Protein AF-A0A9X3N4I3-F1 (afdb_monomer)

Foldseek 3Di:
DDDDDDDDPPPPPPPPPDPVVLVVLLVVQLVLQVLLQVLLVPDPQKHKDHWDDDPPDQKTKIKIFNPRLQFQFVQLVVQLVVVVFDWPDTDRTITMGITHSVCVVVVVSVCNNVSSVVSSVVTDGD

Solvent-accessible surface area (backbone atoms only — not comparable to full-atom values): 7131 Å² total; per-residue (Å²): 138,81,82,85,80,84,81,72,77,82,74,80,74,78,70,78,77,76,56,64,65,61,51,52,51,37,51,51,35,47,52,44,44,50,55,26,44,55,53,36,52,72,39,84,52,38,45,60,52,74,74,42,67,56,89,97,53,75,41,31,34,37,43,36,37,30,69,70,57,43,40,49,19,45,55,28,47,53,46,33,42,78,71,74,45,63,66,76,48,65,38,72,36,35,32,26,39,56,42,36,65,64,37,58,76,70,48,42,45,78,45,46,36,61,46,49,54,53,14,60,69,71,35,64,79,107

Radius of gyration: 22.06 Å; Cα contacts (8 Å, |Δi|>4): 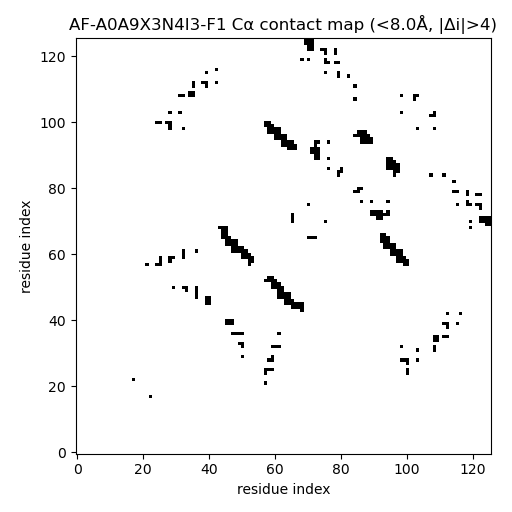193; chains: 1; bounding box: 28×27×92 Å

pLDDT: mean 86.69, std 13.51, range [41.31, 96.44]

Nearest PDB structures (foldseek):
  5eqc-assembly1_A  TM=7.062E-01  e=1.322E-01  Toxoplasma gondii
  4zwm-assembly1_A  TM=6.328E-01  e=1.806E-01  Toxoplasma gondii ME49
  5eqc-assembly1_B  TM=6.588E-01  e=2.626E-01  Toxoplasma gondii
  8a9w-assembly1_A-2  TM=4.988E-01  e=1.104E+00  Klebsiella oxytoca
  8t7j-assembly1_B-2  TM=4.053E-01  e=7.589E-01  Streptomyces sp. SANK 62799

Secondary structure (DSSP, 8-state):
-PPP---------------HHHHHHHHHHHHHHHHHHHHHHTSTT-EEPPPEE-TT-S-EEEEEE-GGGTB-HHHHHHHHHTTT--EEEE-SSEEEEEE-HHHHHTTHHHHHHHHHHHHHHHSPB-

Organism: NCBI:txid490573

Sequence (126 aa):
MAAPSLLFPASDVTTIQRDFAAEATLERVRSAAMIARDRIAELDNVRVLGPEVKSGSDSVRLAIDLRDTGRDAWQVACAMAGRGFTLDAASHRVIVVRLTEDDIRDATHHRLASALQLALWASPAN

Mean predicted aligned error: 8.49 Å

Structure (mmCIF, N/CA/C/O backbone):
data_AF-A0A9X3N4I3-F1
#
_entry.id   AF-A0A9X3N4I3-F1
#
loop_
_atom_site.group_PDB
_atom_site.id
_atom_site.type_symbol
_atom_site.label_atom_id
_atom_site.label_alt_id
_atom_site.label_comp_id
_atom_site.label_asym_id
_atom_site.label_entity_id
_atom_site.label_seq_id
_atom_site.pdbx_PDB_ins_code
_atom_site.Cartn_x
_atom_site.Cartn_y
_atom_site.Cartn_z
_atom_site.occupancy
_atom_site.B_iso_or_equiv
_atom_site.auth_seq_id
_atom_site.auth_comp_id
_atom_site.auth_asym_id
_atom_site.auth_atom_id
_atom_site.pdbx_PDB_model_num
ATOM 1 N N . MET A 1 1 ? 3.273 12.822 -74.566 1.00 41.31 1 MET A N 1
ATOM 2 C CA . MET A 1 1 ? 2.263 12.673 -73.495 1.00 41.31 1 MET A CA 1
ATOM 3 C C . MET A 1 1 ? 3.017 12.486 -72.189 1.00 41.31 1 MET A C 1
ATOM 5 O O . MET A 1 1 ? 3.802 11.552 -72.112 1.00 41.31 1 MET A O 1
ATOM 9 N N . ALA A 1 2 ? 2.873 13.406 -71.234 1.00 51.22 2 ALA A N 1
ATOM 10 C CA . ALA A 1 2 ? 3.512 13.328 -69.918 1.00 51.22 2 ALA A CA 1
ATOM 11 C C . ALA A 1 2 ? 2.475 12.864 -68.883 1.00 51.22 2 ALA A C 1
ATOM 13 O O . ALA A 1 2 ? 1.338 13.333 -68.914 1.00 51.22 2 ALA A O 1
ATOM 14 N N . ALA A 1 3 ? 2.847 11.920 -68.018 1.00 56.06 3 ALA A N 1
ATOM 15 C CA . ALA A 1 3 ? 1.983 11.42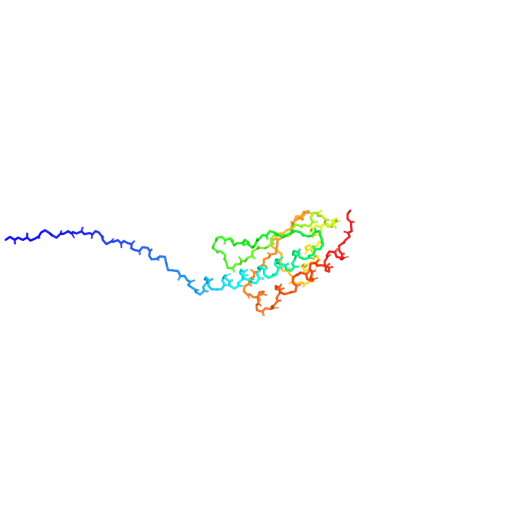7 -66.948 1.00 56.06 3 ALA A CA 1
ATOM 16 C C . ALA A 1 3 ? 1.858 12.478 -65.825 1.00 56.06 3 ALA A C 1
ATOM 18 O O . ALA A 1 3 ? 2.849 13.145 -65.519 1.00 56.06 3 ALA A O 1
ATOM 19 N N . PRO A 1 4 ? 0.677 12.641 -65.203 1.00 51.16 4 PRO A N 1
ATOM 20 C CA . PRO A 1 4 ? 0.505 13.582 -64.107 1.00 51.16 4 PRO A CA 1
ATOM 21 C C . PRO A 1 4 ? 1.105 12.998 -62.822 1.00 51.16 4 PRO A C 1
ATOM 23 O O . PRO A 1 4 ? 0.695 11.938 -62.351 1.00 51.16 4 PRO A O 1
ATOM 26 N N . SER A 1 5 ? 2.080 13.700 -62.249 1.00 60.94 5 SER A N 1
ATOM 27 C CA . SER A 1 5 ? 2.650 13.377 -60.941 1.00 60.94 5 SER A CA 1
ATOM 28 C C . SER A 1 5 ? 1.668 13.778 -59.840 1.00 60.94 5 SER A C 1
ATOM 30 O O . SER A 1 5 ? 1.443 14.966 -59.607 1.00 60.94 5 SER A O 1
ATOM 32 N N . LEU A 1 6 ? 1.086 12.797 -59.149 1.00 61.03 6 LEU A N 1
ATOM 33 C CA . LEU A 1 6 ? 0.357 13.027 -57.902 1.00 61.03 6 LEU A CA 1
ATOM 34 C C . LEU A 1 6 ? 1.373 13.352 -56.797 1.00 61.03 6 LEU A C 1
ATOM 36 O O . LEU A 1 6 ? 2.027 12.464 -56.254 1.00 61.03 6 LEU A O 1
ATOM 40 N N . LEU A 1 7 ? 1.532 14.642 -56.498 1.00 57.84 7 LEU A N 1
ATOM 41 C CA . LEU A 1 7 ? 2.267 15.133 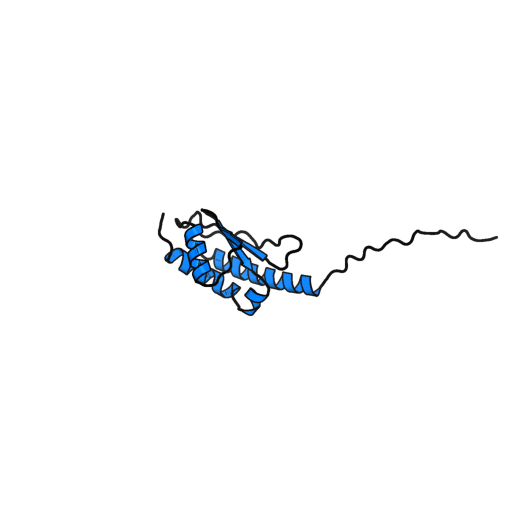-55.333 1.00 57.84 7 LEU A CA 1
ATOM 42 C C . LEU A 1 7 ? 1.412 14.894 -54.085 1.00 57.84 7 LEU A C 1
ATOM 44 O O . LEU A 1 7 ? 0.548 15.699 -53.745 1.00 57.84 7 LEU A O 1
ATOM 48 N N . PHE A 1 8 ? 1.642 13.771 -53.412 1.00 59.97 8 PHE A N 1
ATOM 49 C CA . PHE A 1 8 ? 1.159 13.592 -52.048 1.00 59.97 8 PHE A CA 1
ATOM 50 C C . PHE A 1 8 ? 2.037 14.437 -51.115 1.00 59.97 8 PHE A C 1
ATOM 52 O O . PHE A 1 8 ? 3.265 14.351 -51.221 1.00 59.97 8 PHE A O 1
ATOM 59 N N . PRO A 1 9 ? 1.464 15.259 -50.215 1.00 58.78 9 PRO A N 1
ATOM 60 C CA . PRO A 1 9 ? 2.258 15.873 -49.161 1.00 58.78 9 PRO A CA 1
ATOM 61 C C . PRO A 1 9 ? 2.905 14.754 -48.343 1.00 58.78 9 PRO A C 1
ATOM 63 O O . PRO A 1 9 ? 2.260 13.739 -48.062 1.00 58.78 9 PRO A O 1
ATOM 66 N N . ALA A 1 10 ? 4.182 14.924 -47.991 1.00 60.50 10 ALA A N 1
ATOM 67 C CA . ALA A 1 10 ? 4.836 14.035 -47.044 1.00 60.50 10 ALA A CA 1
ATOM 68 C C . ALA A 1 10 ? 3.947 13.990 -45.801 1.00 60.50 10 ALA A C 1
ATOM 70 O O . ALA A 1 10 ? 3.692 15.015 -45.172 1.00 60.50 10 ALA A O 1
ATOM 71 N N . SER A 1 11 ? 3.379 12.820 -45.517 1.00 56.78 11 SER A N 1
ATOM 72 C CA . SER A 1 11 ? 2.689 12.626 -44.256 1.00 56.78 11 SER A CA 1
ATOM 73 C C . SER A 1 11 ? 3.759 12.811 -43.195 1.00 56.78 11 SER A C 1
ATOM 75 O O . SER A 1 11 ? 4.705 12.024 -43.160 1.00 56.78 11 SER A O 1
ATOM 77 N N . ASP A 1 12 ? 3.650 13.865 -42.388 1.00 49.06 12 ASP A N 1
ATOM 78 C CA . ASP A 1 12 ? 4.401 13.969 -41.145 1.00 49.06 12 ASP A CA 1
ATOM 79 C C . ASP A 1 12 ? 3.958 12.784 -40.294 1.00 49.06 12 ASP A C 1
ATOM 81 O O . ASP A 1 12 ? 2.964 12.831 -39.565 1.00 49.06 12 ASP A O 1
ATOM 85 N N . VAL A 1 13 ? 4.657 11.662 -40.464 1.00 53.88 13 VAL A N 1
ATOM 86 C CA . VAL A 1 13 ? 4.553 10.519 -39.578 1.00 53.88 13 VAL A CA 1
ATOM 87 C C . VAL A 1 13 ? 5.083 11.039 -38.256 1.00 53.88 13 VAL A C 1
ATOM 89 O O . VAL A 1 13 ? 6.283 11.060 -37.998 1.00 53.88 13 VAL A O 1
ATOM 92 N N . THR A 1 14 ? 4.171 11.517 -37.418 1.00 51.84 14 THR A N 1
ATOM 93 C CA . THR A 1 14 ? 4.400 11.668 -35.990 1.00 51.84 14 THR A CA 1
ATOM 94 C C . THR A 1 14 ? 4.572 10.249 -35.474 1.00 51.84 14 THR A C 1
ATOM 96 O O . THR A 1 14 ? 3.629 9.589 -35.044 1.00 51.84 14 THR A O 1
ATOM 99 N N . THR A 1 15 ? 5.779 9.714 -35.637 1.00 54.88 15 THR A N 1
ATOM 100 C CA . THR A 1 15 ? 6.156 8.421 -35.092 1.00 54.88 15 THR A CA 1
ATOM 101 C C . THR A 1 15 ? 6.023 8.566 -33.588 1.00 54.88 15 THR A C 1
ATOM 103 O O . THR A 1 15 ? 6.853 9.199 -32.941 1.00 54.88 15 THR A O 1
ATOM 106 N N . ILE A 1 16 ? 4.941 8.028 -33.028 1.00 58.50 16 ILE A N 1
ATOM 107 C CA . ILE A 1 16 ? 4.853 7.763 -31.599 1.00 58.50 16 ILE A CA 1
ATOM 108 C C . ILE A 1 16 ? 5.966 6.750 -31.342 1.00 58.50 16 ILE A C 1
ATOM 110 O O . ILE A 1 16 ? 5.800 5.557 -31.597 1.00 58.50 16 ILE A O 1
ATOM 114 N N . GLN A 1 17 ? 7.141 7.236 -30.953 1.00 62.62 17 GLN A N 1
ATOM 115 C CA . GLN A 1 17 ? 8.278 6.398 -30.620 1.00 62.62 17 GLN A CA 1
ATOM 116 C C . GLN A 1 17 ? 7.928 5.703 -29.304 1.00 62.62 17 GLN A C 1
ATOM 118 O O . GLN A 1 17 ? 8.141 6.249 -28.225 1.00 62.62 17 GLN A O 1
ATOM 123 N N . ARG A 1 18 ? 7.276 4.538 -29.404 1.00 66.19 18 ARG A N 1
ATOM 124 C CA . ARG A 1 18 ? 6.962 3.694 -28.251 1.00 66.19 18 ARG A CA 1
ATOM 125 C C . ARG A 1 18 ? 8.270 3.284 -27.601 1.00 66.19 18 ARG A C 1
ATOM 127 O O . ARG A 1 18 ? 9.100 2.621 -28.225 1.00 66.19 18 ARG A O 1
ATOM 134 N N . ASP A 1 19 ? 8.448 3.699 -26.357 1.00 81.50 19 ASP A N 1
ATOM 135 C CA . ASP A 1 19 ? 9.557 3.246 -25.540 1.00 81.50 19 ASP A CA 1
ATOM 136 C C . ASP A 1 19 ? 9.185 1.896 -24.920 1.00 81.50 19 ASP A C 1
ATOM 138 O O . ASP A 1 19 ? 8.609 1.811 -23.836 1.00 81.50 19 ASP A O 1
ATOM 142 N N . PHE A 1 20 ? 9.503 0.824 -25.645 1.00 84.69 20 PHE A N 1
ATOM 143 C CA . PHE A 1 20 ? 9.246 -0.544 -25.200 1.00 84.69 20 PHE A CA 1
ATOM 144 C C . PHE A 1 20 ? 9.952 -0.888 -23.883 1.00 84.69 20 PHE A C 1
ATOM 146 O O . PHE A 1 20 ? 9.470 -1.750 -23.149 1.00 84.69 20 PHE A O 1
ATOM 153 N N . ALA A 1 21 ? 11.080 -0.240 -23.569 1.00 85.00 21 ALA A N 1
ATOM 154 C CA . ALA A 1 21 ? 11.771 -0.466 -22.305 1.00 85.00 21 ALA A CA 1
ATOM 155 C C . ALA A 1 21 ? 10.972 0.143 -21.146 1.00 85.00 21 ALA A C 1
ATOM 157 O O . ALA A 1 21 ? 10.728 -0.540 -20.150 1.00 85.00 21 ALA A O 1
ATOM 158 N N . ALA A 1 22 ? 10.493 1.380 -21.305 1.00 85.56 22 ALA A N 1
ATOM 159 C CA . ALA A 1 22 ? 9.614 2.018 -20.328 1.00 85.56 22 ALA A CA 1
ATOM 160 C C . ALA A 1 22 ? 8.288 1.255 -20.157 1.00 85.56 22 ALA A C 1
ATOM 162 O O . ALA A 1 22 ? 7.848 1.028 -19.028 1.00 85.56 22 ALA A O 1
ATOM 163 N N . GLU A 1 23 ? 7.681 0.792 -21.255 1.00 86.50 23 GLU A N 1
ATOM 164 C CA . GLU A 1 23 ? 6.466 -0.033 -21.217 1.00 86.50 23 GLU A CA 1
ATOM 165 C C . GLU A 1 23 ? 6.699 -1.357 -20.469 1.00 86.50 23 GLU A C 1
ATOM 167 O O . GLU A 1 23 ? 5.900 -1.729 -19.608 1.00 86.50 23 GLU A O 1
ATOM 172 N N . ALA A 1 24 ? 7.815 -2.046 -20.733 1.00 89.06 24 ALA A N 1
ATOM 173 C CA . ALA A 1 24 ? 8.162 -3.290 -20.049 1.00 89.06 24 ALA A CA 1
ATOM 174 C C . ALA A 1 24 ? 8.439 -3.080 -18.552 1.00 89.06 24 ALA A C 1
ATOM 176 O O . ALA A 1 24 ? 8.059 -3.913 -17.726 1.00 89.06 24 ALA A O 1
ATOM 177 N N . THR A 1 25 ? 9.089 -1.977 -18.175 1.00 91.06 25 THR A N 1
ATOM 178 C CA . THR A 1 25 ? 9.274 -1.614 -16.765 1.00 91.06 25 THR A CA 1
ATOM 179 C C . THR A 1 25 ? 7.938 -1.370 -16.083 1.00 91.06 25 THR A C 1
ATOM 181 O O . THR A 1 25 ? 7.671 -1.972 -15.043 1.00 91.06 25 THR A O 1
ATOM 184 N N . LEU A 1 26 ? 7.065 -0.564 -16.684 1.00 92.12 26 LEU A N 1
ATOM 185 C CA . LEU A 1 26 ? 5.749 -0.282 -16.126 1.00 92.12 26 LEU A CA 1
ATOM 186 C C . LEU A 1 26 ? 4.905 -1.555 -15.971 1.00 92.12 26 LEU A C 1
ATOM 188 O O . LEU A 1 26 ? 4.221 -1.716 -14.961 1.00 92.12 26 LEU A O 1
ATOM 192 N N . GLU A 1 27 ? 4.978 -2.486 -16.924 1.00 92.38 27 GLU A N 1
ATOM 193 C CA . GLU A 1 27 ? 4.268 -3.764 -16.832 1.00 92.38 27 GLU A CA 1
ATOM 194 C C . GLU A 1 27 ? 4.788 -4.642 -15.682 1.00 92.38 27 GLU A C 1
ATOM 196 O O . GLU A 1 27 ? 3.998 -5.271 -14.972 1.00 92.38 27 GLU A O 1
ATOM 201 N N . ARG A 1 28 ? 6.103 -4.628 -15.413 1.00 93.81 28 ARG A N 1
ATOM 202 C CA . ARG A 1 28 ? 6.675 -5.280 -14.222 1.00 93.81 28 ARG A CA 1
ATOM 203 C C . ARG A 1 28 ? 6.143 -4.654 -12.932 1.00 93.81 28 ARG A C 1
ATOM 205 O O . ARG A 1 28 ? 5.732 -5.388 -12.033 1.00 93.81 28 ARG A O 1
ATOM 212 N N . VAL A 1 29 ? 6.095 -3.320 -12.849 1.00 95.06 29 VAL A N 1
ATOM 213 C CA . VAL A 1 29 ? 5.528 -2.605 -11.686 1.00 95.06 29 VAL A CA 1
ATOM 214 C C . VAL A 1 29 ? 4.049 -2.936 -11.516 1.00 95.06 29 VAL A C 1
ATOM 216 O O . VAL A 1 29 ? 3.610 -3.219 -10.402 1.00 95.06 29 VAL A O 1
ATOM 219 N N . ARG A 1 30 ? 3.281 -2.981 -12.607 1.00 94.12 30 ARG A N 1
ATOM 220 C CA . ARG A 1 30 ? 1.861 -3.352 -12.589 1.00 94.12 30 ARG A CA 1
ATOM 221 C C . ARG A 1 30 ? 1.658 -4.773 -12.075 1.00 94.12 30 ARG A C 1
ATOM 223 O O . ARG A 1 30 ? 0.830 -4.980 -11.191 1.00 94.12 30 ARG A O 1
ATOM 230 N N . SER A 1 31 ? 2.445 -5.723 -12.569 1.00 94.62 31 SER A N 1
ATOM 231 C CA . SER A 1 31 ? 2.408 -7.117 -12.119 1.00 94.62 31 SER A CA 1
ATOM 232 C C . SER A 1 31 ? 2.727 -7.237 -10.624 1.00 94.62 31 SER A C 1
ATOM 234 O O . SER A 1 31 ? 1.987 -7.876 -9.878 1.00 94.62 31 SER A O 1
ATOM 236 N N . ALA A 1 32 ? 3.776 -6.557 -10.151 1.00 95.06 32 ALA A N 1
ATOM 237 C CA . ALA A 1 32 ? 4.126 -6.515 -8.731 1.00 95.06 32 ALA A CA 1
ATOM 238 C C . ALA A 1 32 ? 3.015 -5.878 -7.874 1.00 95.06 32 ALA A C 1
ATOM 240 O O . ALA A 1 32 ? 2.697 -6.375 -6.791 1.00 95.06 32 ALA A O 1
ATOM 241 N N . ALA A 1 33 ? 2.382 -4.814 -8.374 1.00 95.25 33 ALA A N 1
ATOM 242 C CA . ALA A 1 33 ? 1.259 -4.163 -7.713 1.00 95.25 33 ALA A CA 1
ATOM 243 C C . ALA A 1 33 ? 0.024 -5.068 -7.631 1.00 95.25 33 ALA A C 1
ATOM 245 O O . ALA A 1 33 ? -0.656 -5.051 -6.608 1.00 95.25 33 ALA A O 1
ATOM 246 N N . MET A 1 34 ? -0.248 -5.893 -8.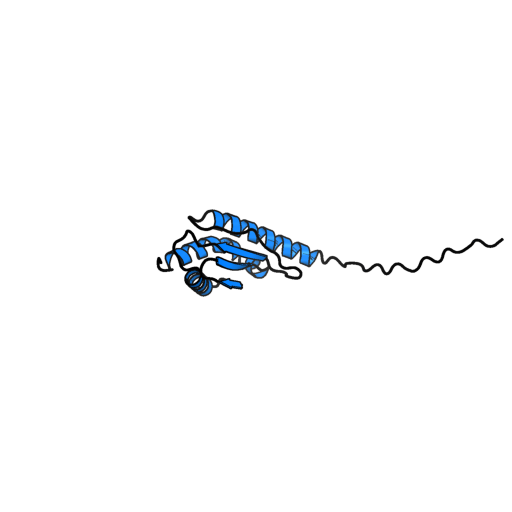649 1.00 95.56 34 MET A N 1
ATOM 247 C CA . MET A 1 34 ? -1.315 -6.899 -8.594 1.00 95.56 34 MET A CA 1
ATOM 248 C C . MET A 1 34 ? -1.054 -7.942 -7.505 1.00 95.56 34 MET A C 1
ATOM 250 O O . MET A 1 34 ? -1.946 -8.215 -6.709 1.00 95.56 34 MET A O 1
ATOM 254 N N . ILE A 1 35 ? 0.179 -8.448 -7.399 1.00 95.19 35 ILE A N 1
ATOM 255 C CA . ILE A 1 35 ? 0.552 -9.392 -6.333 1.00 95.19 35 ILE A CA 1
ATOM 256 C C . ILE A 1 35 ? 0.333 -8.753 -4.956 1.00 95.19 35 ILE A C 1
ATOM 258 O O . ILE A 1 35 ? -0.286 -9.356 -4.079 1.00 95.19 35 ILE A O 1
ATOM 262 N N . ALA A 1 36 ? 0.817 -7.524 -4.760 1.00 95.38 36 ALA A N 1
ATOM 263 C CA . ALA A 1 36 ? 0.647 -6.812 -3.498 1.00 95.38 36 ALA A CA 1
ATOM 264 C C . ALA A 1 36 ? -0.837 -6.561 -3.181 1.00 95.38 36 ALA A C 1
ATOM 266 O O . ALA A 1 36 ? -1.269 -6.754 -2.046 1.00 95.38 36 ALA A O 1
ATOM 267 N N . ARG A 1 37 ? -1.625 -6.184 -4.194 1.00 95.56 37 ARG A N 1
ATOM 268 C CA . ARG A 1 37 ? -3.075 -5.990 -4.109 1.00 95.56 37 ARG A CA 1
ATOM 269 C C . ARG A 1 37 ? -3.780 -7.266 -3.667 1.00 95.56 37 ARG A C 1
ATOM 271 O O . ARG A 1 37 ? -4.600 -7.204 -2.758 1.00 95.56 37 ARG A O 1
ATOM 278 N N . ASP A 1 38 ? -3.463 -8.405 -4.269 1.00 95.69 38 ASP A N 1
ATOM 279 C CA . ASP A 1 38 ? -4.115 -9.673 -3.934 1.00 95.69 38 ASP A CA 1
ATOM 280 C C . ASP A 1 38 ? -3.800 -10.091 -2.496 1.00 95.69 38 ASP A C 1
ATOM 282 O O . ASP A 1 38 ? -4.703 -10.469 -1.758 1.00 95.69 38 ASP A O 1
ATOM 286 N N . ARG A 1 39 ? -2.557 -9.888 -2.042 1.00 96.25 39 ARG A N 1
ATOM 287 C CA . ARG A 1 39 ? -2.175 -10.115 -0.639 1.00 96.25 39 ARG A CA 1
ATOM 288 C C . ARG A 1 39 ? -2.840 -9.154 0.341 1.00 96.25 39 ARG A C 1
ATOM 290 O O . ARG A 1 39 ? -3.179 -9.555 1.447 1.00 96.25 39 ARG A O 1
ATOM 297 N N . ILE A 1 40 ? -3.040 -7.893 -0.035 1.00 96.44 40 ILE A N 1
ATOM 298 C CA . ILE A 1 40 ? -3.780 -6.931 0.795 1.00 96.44 40 ILE A CA 1
ATOM 299 C C . ILE A 1 40 ? -5.263 -7.311 0.871 1.00 96.44 40 ILE A C 1
ATOM 301 O O . ILE A 1 40 ? -5.870 -7.161 1.926 1.00 96.44 40 ILE A O 1
ATOM 305 N N . ALA A 1 41 ? -5.842 -7.812 -0.221 1.00 94.56 41 ALA A N 1
ATOM 306 C CA . ALA A 1 41 ? -7.238 -8.240 -0.265 1.00 94.56 41 ALA A CA 1
ATOM 307 C C . ALA A 1 41 ? -7.528 -9.477 0.609 1.00 94.56 41 ALA A C 1
ATOM 309 O O . ALA A 1 41 ? -8.689 -9.732 0.914 1.00 94.56 41 ALA A O 1
ATOM 310 N N . GLU A 1 42 ? -6.496 -10.224 1.017 1.00 96.19 42 GLU A N 1
ATOM 311 C CA . GLU A 1 42 ? -6.596 -11.322 1.990 1.00 96.19 42 GLU A CA 1
ATOM 312 C C . GLU A 1 42 ? -6.716 -10.821 3.447 1.00 96.19 42 GLU A C 1
ATOM 314 O O . GLU A 1 42 ? -6.985 -11.621 4.340 1.00 96.19 42 GLU A O 1
ATOM 319 N N . LEU A 1 43 ? -6.514 -9.523 3.717 1.00 96.38 43 LEU A N 1
ATOM 320 C CA . LEU A 1 43 ? -6.596 -8.961 5.067 1.00 96.38 43 LEU A CA 1
ATOM 321 C C . LEU A 1 43 ? -8.042 -8.644 5.475 1.00 96.38 43 LEU A C 1
ATOM 323 O O . LEU A 1 43 ? -8.803 -8.027 4.726 1.00 96.38 43 LEU A O 1
ATOM 327 N N . ASP A 1 44 ? -8.392 -8.990 6.714 1.00 93.31 44 ASP A N 1
ATOM 328 C CA . ASP A 1 44 ? -9.731 -8.767 7.258 1.00 93.31 44 ASP A CA 1
ATOM 329 C C . ASP A 1 44 ? -10.125 -7.285 7.247 1.00 93.31 44 ASP A C 1
ATOM 331 O O . ASP A 1 44 ? -9.405 -6.418 7.748 1.00 93.31 44 ASP A O 1
ATOM 335 N N . ASN A 1 45 ? -11.323 -7.008 6.725 1.00 94.38 45 ASN A N 1
ATOM 336 C CA . ASN A 1 45 ? -11.932 -5.675 6.667 1.00 94.38 45 ASN A CA 1
ATOM 337 C C . ASN A 1 45 ? -11.129 -4.617 5.883 1.00 94.38 45 ASN A C 1
ATOM 339 O O . ASN A 1 45 ? -11.430 -3.423 5.967 1.00 94.38 45 ASN A O 1
ATOM 343 N N . VAL A 1 46 ? -10.139 -5.038 5.094 1.00 95.94 46 VAL A N 1
ATOM 344 C CA . VAL A 1 46 ? -9.386 -4.172 4.187 1.00 95.94 46 VAL A CA 1
ATOM 345 C C . VAL A 1 46 ? -9.920 -4.347 2.773 1.00 95.94 46 VAL A C 1
ATOM 347 O O . VAL A 1 46 ? -10.126 -5.459 2.292 1.00 95.94 46 VAL A O 1
ATOM 350 N N . ARG A 1 47 ? -10.132 -3.235 2.069 1.00 94.31 47 ARG A N 1
ATOM 351 C CA . ARG A 1 47 ? -10.462 -3.247 0.641 1.00 94.31 47 ARG A CA 1
ATOM 352 C C . ARG A 1 47 ? -9.361 -2.541 -0.124 1.00 94.31 47 ARG A C 1
ATOM 354 O O . ARG A 1 47 ? -8.795 -1.561 0.342 1.00 94.31 47 ARG A O 1
ATOM 361 N N . VAL A 1 48 ? -9.074 -3.010 -1.328 1.00 93.69 48 VAL A N 1
ATOM 362 C CA . VAL A 1 48 ? -8.047 -2.415 -2.183 1.00 93.69 48 VAL A CA 1
ATOM 363 C C . VAL A 1 48 ? -8.593 -2.245 -3.592 1.00 93.69 48 VAL A C 1
ATOM 365 O O . VAL A 1 48 ? -9.134 -3.181 -4.192 1.00 93.69 48 VAL A O 1
ATOM 368 N N . LEU A 1 49 ? -8.489 -1.021 -4.098 1.00 88.06 49 LEU A N 1
ATOM 369 C CA . LEU A 1 49 ? -8.811 -0.697 -5.479 1.00 88.06 49 LEU A CA 1
ATOM 370 C C . LEU A 1 49 ? -7.667 -1.175 -6.378 1.00 88.06 49 LEU A C 1
ATOM 372 O O . LEU A 1 49 ? -6.512 -1.243 -5.954 1.00 88.06 49 LEU A O 1
ATOM 376 N N . GLY A 1 50 ? -8.007 -1.563 -7.607 1.00 79.81 50 GLY A N 1
ATOM 377 C CA . GLY A 1 50 ? -7.033 -2.086 -8.562 1.00 79.81 50 GLY A CA 1
ATOM 378 C C . GLY A 1 50 ? -5.880 -1.107 -8.834 1.00 79.81 50 GLY A C 1
ATOM 379 O O . GLY A 1 50 ? -6.025 0.093 -8.594 1.00 79.81 50 GLY A O 1
ATOM 380 N N . PRO A 1 51 ? -4.740 -1.610 -9.337 1.00 85.00 51 PRO A N 1
ATOM 381 C CA . PRO A 1 51 ? -3.582 -0.781 -9.641 1.00 85.00 51 PRO A CA 1
ATOM 382 C C . PRO A 1 51 ? -3.925 0.303 -10.665 1.00 85.00 51 PRO A C 1
ATOM 384 O O . PRO A 1 51 ? -4.344 0.004 -11.783 1.00 85.00 51 PRO A O 1
ATOM 387 N N . GLU A 1 52 ? -3.709 1.560 -10.288 1.00 88.31 52 GLU A N 1
ATOM 388 C CA . GLU A 1 52 ? -3.899 2.715 -11.160 1.00 88.31 52 GLU A CA 1
ATOM 389 C C . GLU A 1 52 ? -2.543 3.230 -11.650 1.00 88.31 52 GLU A C 1
ATOM 391 O O . GLU A 1 52 ? -1.617 3.441 -10.863 1.00 88.31 52 GLU A O 1
ATOM 396 N N . VAL A 1 53 ? -2.432 3.462 -12.959 1.00 82.19 53 VAL A N 1
ATOM 397 C CA . VAL A 1 53 ? -1.283 4.139 -13.567 1.00 82.19 53 VAL A CA 1
ATOM 398 C C . VAL A 1 53 ? -1.725 5.521 -14.013 1.00 82.19 53 VAL A C 1
ATOM 400 O O . VAL A 1 53 ? -2.581 5.654 -14.888 1.00 82.19 53 VAL A O 1
ATOM 403 N N . LYS A 1 54 ? -1.112 6.562 -13.451 1.00 79.69 54 LYS A N 1
ATOM 404 C CA . LYS A 1 54 ? -1.313 7.927 -13.940 1.00 79.69 54 LYS A CA 1
ATOM 405 C C . LYS A 1 54 ? -0.620 8.079 -15.296 1.00 79.69 54 LYS A C 1
ATOM 407 O O . LYS A 1 54 ? 0.535 7.689 -15.440 1.00 79.69 54 LYS A O 1
ATOM 412 N N . SER A 1 55 ? -1.299 8.677 -16.277 1.00 72.38 55 SER A N 1
ATOM 413 C CA . SER A 1 55 ? -0.713 8.946 -17.599 1.00 72.38 55 SER A CA 1
ATOM 414 C C . SER A 1 55 ? 0.627 9.682 -17.474 1.00 72.38 55 SER A C 1
ATOM 416 O O . SER A 1 55 ? 0.707 10.702 -16.787 1.00 72.38 55 SER A O 1
ATOM 418 N N . GLY A 1 56 ? 1.664 9.163 -18.137 1.00 75.31 56 GLY A N 1
ATOM 419 C CA . GLY A 1 56 ? 3.025 9.708 -18.082 1.00 75.31 56 GLY A CA 1
ATOM 420 C C . GLY A 1 56 ? 3.801 9.396 -16.796 1.00 75.31 56 GLY A C 1
ATOM 421 O O . GLY A 1 56 ? 4.825 10.027 -16.559 1.00 75.31 56 GLY A O 1
ATOM 422 N N . SER A 1 57 ? 3.326 8.468 -15.957 1.00 81.50 57 SER A N 1
ATOM 423 C CA . SER A 1 57 ? 4.059 7.981 -14.784 1.00 81.50 57 SER A CA 1
ATOM 424 C C . SER A 1 57 ? 4.659 6.597 -15.025 1.00 81.50 57 SER A C 1
ATOM 426 O O . SER A 1 57 ? 4.056 5.736 -15.659 1.00 81.50 57 SER A O 1
ATOM 428 N N . ASP A 1 58 ? 5.831 6.394 -14.441 1.00 87.12 58 ASP A N 1
ATOM 429 C CA . ASP A 1 58 ? 6.570 5.138 -14.293 1.00 87.12 58 ASP A CA 1
ATOM 430 C C . ASP A 1 58 ? 6.190 4.356 -13.018 1.00 87.12 58 ASP A C 1
ATOM 432 O O . ASP A 1 58 ? 6.817 3.352 -12.681 1.00 87.12 58 ASP A O 1
ATOM 436 N N . SER A 1 59 ? 5.166 4.812 -12.292 1.00 91.25 59 SER A N 1
ATOM 437 C CA . SER A 1 59 ? 4.756 4.258 -11.003 1.00 91.25 59 SER A CA 1
ATOM 438 C C . SER A 1 59 ? 3.300 3.802 -11.009 1.00 91.25 59 SER A C 1
ATOM 440 O O . SER A 1 59 ? 2.464 4.307 -11.763 1.00 91.25 59 SER A O 1
ATOM 442 N N . VAL A 1 60 ? 2.991 2.850 -10.131 1.00 93.56 60 VAL A N 1
ATOM 443 C CA . VAL A 1 60 ? 1.643 2.308 -9.943 1.00 93.56 60 VAL A CA 1
ATOM 444 C C . VAL A 1 60 ? 1.145 2.676 -8.556 1.00 93.56 60 VAL A C 1
ATOM 446 O O . VAL A 1 60 ? 1.873 2.560 -7.570 1.00 93.56 60 VAL A O 1
ATOM 449 N N . ARG A 1 61 ? -0.111 3.107 -8.466 1.00 94.44 61 ARG A N 1
ATOM 450 C CA . ARG A 1 61 ? -0.765 3.459 -7.207 1.00 94.44 61 ARG A CA 1
ATOM 451 C C . ARG A 1 61 ? -1.753 2.379 -6.794 1.00 94.44 61 ARG A C 1
ATOM 453 O O . ARG A 1 61 ? -2.508 1.868 -7.618 1.00 94.44 61 ARG A O 1
ATOM 460 N N . LEU A 1 62 ? -1.758 2.067 -5.504 1.00 94.62 62 LEU A N 1
ATOM 461 C CA . LEU A 1 62 ? -2.739 1.205 -4.858 1.00 94.62 62 LEU A CA 1
ATOM 462 C C . LEU A 1 62 ? -3.484 2.023 -3.810 1.00 94.62 62 LEU A C 1
ATOM 464 O O . LEU A 1 62 ? -2.888 2.463 -2.825 1.00 94.62 62 LEU A O 1
ATOM 468 N N . ALA A 1 63 ? -4.781 2.225 -4.023 1.00 95.38 63 ALA A N 1
ATOM 469 C CA . ALA A 1 63 ? -5.651 2.836 -3.029 1.00 95.38 63 ALA A CA 1
ATOM 470 C C . ALA A 1 63 ? -6.245 1.749 -2.128 1.00 95.38 63 ALA A C 1
ATOM 472 O O . ALA A 1 63 ? -6.876 0.804 -2.603 1.00 95.38 63 ALA A O 1
ATOM 473 N N . ILE A 1 64 ? -6.030 1.890 -0.826 1.00 96.38 64 ILE A N 1
ATOM 474 C CA . ILE A 1 64 ? -6.398 0.920 0.201 1.00 96.38 64 ILE A CA 1
ATOM 475 C C . ILE A 1 64 ? -7.410 1.590 1.126 1.00 96.38 64 ILE A C 1
ATOM 477 O O . ILE A 1 64 ? -7.092 2.565 1.806 1.00 96.38 64 ILE A O 1
ATOM 481 N N . ASP A 1 65 ? -8.633 1.077 1.123 1.00 95.81 65 ASP A N 1
ATOM 482 C CA . ASP A 1 65 ? -9.736 1.523 1.963 1.00 95.81 65 ASP A CA 1
ATOM 483 C C . ASP A 1 65 ? -9.778 0.702 3.257 1.00 95.81 65 ASP A C 1
ATOM 485 O O . ASP A 1 65 ? -9.889 -0.527 3.252 1.00 95.81 65 ASP A O 1
ATOM 489 N N . LEU A 1 66 ? -9.675 1.418 4.371 1.00 95.44 66 LEU A N 1
ATOM 490 C CA . LEU A 1 66 ? -9.584 0.901 5.730 1.00 95.44 66 LEU A CA 1
ATOM 491 C C . LEU A 1 66 ? -10.865 1.171 6.529 1.00 95.44 66 LEU A C 1
ATOM 493 O O . LEU A 1 66 ? -10.896 0.930 7.734 1.00 95.44 66 LEU A O 1
ATOM 497 N N . ARG A 1 67 ? -11.937 1.648 5.879 1.00 93.31 67 ARG A N 1
ATOM 498 C CA . ARG A 1 67 ? -13.218 2.006 6.517 1.00 93.31 67 ARG A CA 1
ATOM 499 C C . ARG A 1 67 ? -13.774 0.967 7.490 1.00 93.31 67 ARG A C 1
ATOM 501 O O . ARG A 1 67 ? -14.339 1.344 8.509 1.00 93.31 67 ARG A O 1
ATOM 508 N N . ASP A 1 68 ? -13.652 -0.313 7.154 1.00 93.62 68 ASP A N 1
ATOM 509 C CA . ASP A 1 68 ? -14.305 -1.401 7.880 1.00 93.62 68 ASP A CA 1
ATOM 510 C C . ASP A 1 68 ? -13.373 -1.933 9.000 1.00 93.62 68 ASP A C 1
ATOM 512 O O . ASP A 1 68 ? -13.779 -2.769 9.799 1.00 93.62 68 ASP A O 1
ATOM 516 N N . THR A 1 69 ? -12.133 -1.428 9.100 1.00 92.94 69 THR A N 1
ATOM 517 C CA . THR A 1 69 ? -11.138 -1.855 10.106 1.00 92.94 69 THR A CA 1
ATOM 518 C C . THR A 1 69 ? -11.325 -1.203 11.479 1.00 92.94 69 THR A C 1
ATOM 520 O O . THR A 1 69 ? -10.721 -1.650 12.453 1.00 92.94 69 THR A O 1
ATOM 523 N N . GLY A 1 70 ? -12.108 -0.120 11.566 1.00 91.56 70 GLY A N 1
ATOM 524 C CA . GLY A 1 70 ? -12.229 0.694 12.784 1.00 91.56 70 GLY A CA 1
ATOM 525 C C . GLY A 1 70 ? -10.948 1.456 13.159 1.00 91.56 70 GLY A C 1
ATOM 526 O O . GLY A 1 70 ? -10.809 1.909 14.294 1.00 91.56 70 GLY A O 1
ATOM 527 N N . ARG A 1 71 ? -9.987 1.581 12.233 1.00 92.25 71 ARG A N 1
ATOM 528 C CA . ARG A 1 71 ? -8.732 2.323 12.426 1.00 92.25 71 ARG A CA 1
ATOM 529 C C . ARG A 1 71 ? -8.752 3.643 11.666 1.00 92.25 71 ARG A C 1
ATOM 531 O O . ARG A 1 71 ? -9.285 3.720 10.560 1.00 92.25 71 ARG A O 1
ATOM 538 N N . ASP A 1 72 ? -8.107 4.661 12.228 1.00 92.81 72 ASP A N 1
ATOM 539 C CA . ASP A 1 72 ? -7.819 5.894 11.498 1.00 92.81 72 ASP A CA 1
ATOM 540 C C . ASP A 1 72 ? -6.744 5.648 10.430 1.00 92.81 72 ASP A C 1
ATOM 542 O O . ASP A 1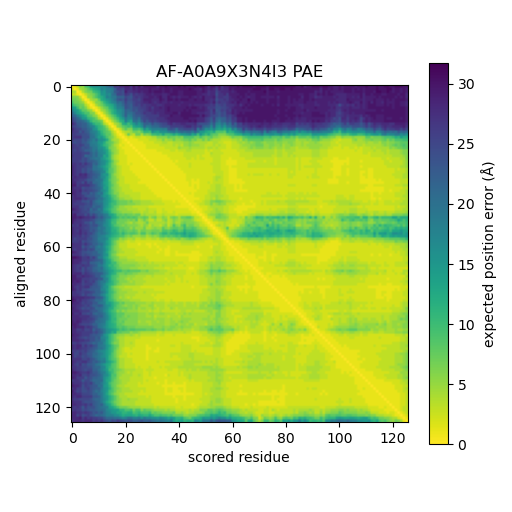 72 ? -5.603 5.284 10.731 1.00 92.81 72 ASP A O 1
ATOM 546 N N . ALA A 1 73 ? -7.098 5.862 9.165 1.00 94.31 73 ALA A N 1
ATOM 547 C CA . ALA A 1 73 ? -6.192 5.594 8.055 1.00 94.31 73 ALA A CA 1
ATOM 548 C C . ALA A 1 73 ? -4.960 6.520 8.050 1.00 94.31 73 ALA A C 1
ATOM 550 O O . ALA A 1 73 ? -3.896 6.103 7.587 1.00 94.31 73 ALA A O 1
ATOM 551 N N . TRP A 1 74 ? -5.048 7.728 8.619 1.00 93.25 74 TRP A N 1
ATOM 552 C CA . TRP A 1 74 ? -3.888 8.609 8.767 1.00 93.25 74 TRP A CA 1
ATOM 553 C C . TRP A 1 74 ? -2.866 8.036 9.757 1.00 93.25 74 TRP A C 1
ATOM 555 O O . TRP A 1 74 ? -1.678 7.956 9.445 1.00 93.25 74 TRP A O 1
ATOM 565 N N . GLN A 1 75 ? -3.308 7.538 10.912 1.00 93.69 75 GLN A N 1
ATOM 566 C CA . GLN A 1 75 ? -2.426 6.846 11.857 1.00 93.69 75 GLN A CA 1
ATOM 567 C C . GLN A 1 75 ? -1.795 5.582 11.260 1.00 93.69 75 GLN A C 1
ATOM 569 O O . GLN A 1 75 ? -0.607 5.330 11.477 1.00 93.69 75 GLN A O 1
ATOM 574 N N . VAL A 1 76 ? -2.559 4.806 10.486 1.00 96.00 76 VAL A N 1
ATOM 575 C CA . VAL A 1 76 ? -2.034 3.626 9.779 1.00 96.00 76 VAL A CA 1
ATOM 576 C C . VAL A 1 76 ? -0.977 4.043 8.752 1.00 96.00 76 VAL A C 1
ATOM 578 O O . VAL A 1 76 ? 0.087 3.426 8.687 1.00 96.00 76 VAL A O 1
ATOM 581 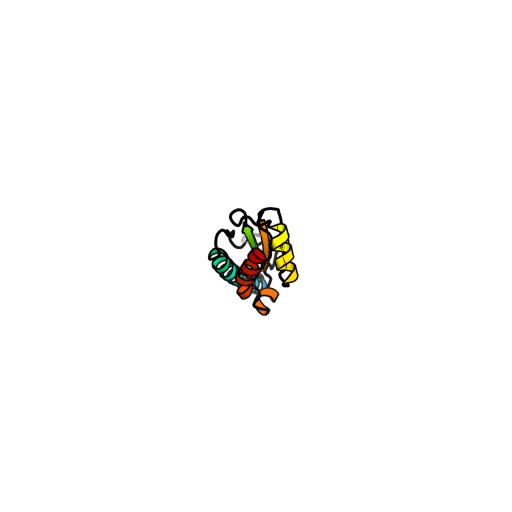N N . ALA A 1 77 ? -1.209 5.126 8.003 1.00 95.12 77 ALA A N 1
ATOM 582 C CA . ALA A 1 77 ? -0.224 5.694 7.084 1.00 95.12 77 ALA A CA 1
ATOM 583 C C . ALA A 1 77 ? 1.061 6.113 7.811 1.00 95.12 77 ALA A C 1
ATOM 585 O O . ALA A 1 77 ? 2.153 5.753 7.377 1.00 95.12 77 ALA A O 1
ATOM 586 N N . CYS A 1 78 ? 0.962 6.806 8.948 1.00 93.38 78 CYS A N 1
ATOM 587 C CA . CYS A 1 78 ? 2.133 7.165 9.749 1.00 93.38 78 CYS A CA 1
ATOM 588 C C . CYS A 1 78 ? 2.900 5.923 10.237 1.00 93.38 78 CYS A C 1
ATOM 590 O O . CYS A 1 78 ? 4.129 5.886 10.166 1.00 93.38 78 CYS A O 1
ATOM 592 N N . ALA A 1 79 ? 2.192 4.883 10.685 1.00 95.00 79 ALA A N 1
ATOM 593 C CA . ALA A 1 79 ? 2.802 3.625 11.107 1.00 95.00 79 ALA A CA 1
ATOM 594 C C . ALA A 1 79 ? 3.501 2.890 9.944 1.00 95.00 79 ALA A C 1
ATOM 596 O O . ALA A 1 79 ? 4.568 2.302 10.144 1.00 95.00 79 ALA A O 1
ATOM 597 N N . MET A 1 80 ? 2.939 2.945 8.736 1.00 95.38 80 MET A N 1
ATOM 598 C CA . MET A 1 80 ? 3.554 2.427 7.509 1.00 95.38 80 MET A CA 1
ATOM 599 C C . MET A 1 80 ? 4.800 3.226 7.109 1.00 95.38 80 MET A C 1
ATOM 601 O O . MET A 1 80 ? 5.844 2.635 6.831 1.00 95.38 80 MET A O 1
ATOM 605 N N . ALA A 1 81 ? 4.729 4.558 7.149 1.00 93.12 81 ALA A N 1
ATOM 606 C CA . ALA A 1 81 ? 5.856 5.438 6.847 1.00 93.12 81 ALA A CA 1
ATOM 607 C C . ALA A 1 81 ? 7.034 5.199 7.805 1.00 93.12 81 ALA A C 1
ATOM 609 O O . ALA A 1 81 ? 8.174 5.068 7.366 1.00 93.12 81 ALA A O 1
ATOM 610 N N . GLY A 1 82 ? 6.760 5.021 9.103 1.00 91.38 82 GLY A N 1
ATOM 611 C CA . GLY A 1 82 ? 7.774 4.651 10.098 1.00 91.38 82 GLY A CA 1
ATOM 612 C C . GLY A 1 82 ? 8.436 3.286 9.855 1.00 91.38 82 GLY A C 1
ATOM 613 O O . GLY A 1 82 ? 9.483 3.004 10.430 1.00 91.38 82 GLY A O 1
ATOM 614 N N . ARG A 1 83 ? 7.854 2.443 8.991 1.00 90.81 83 ARG A N 1
ATOM 615 C CA . ARG A 1 83 ? 8.403 1.147 8.549 1.00 90.81 83 ARG A CA 1
ATOM 616 C C . ARG A 1 83 ? 9.104 1.227 7.186 1.00 90.81 83 ARG A C 1
ATOM 618 O O . ARG A 1 83 ? 9.487 0.191 6.649 1.00 90.81 83 ARG A O 1
ATOM 625 N N . GLY A 1 84 ? 9.272 2.431 6.635 1.00 90.12 84 GLY A N 1
ATOM 626 C CA . GLY A 1 84 ? 9.980 2.669 5.376 1.00 90.12 84 GLY A CA 1
ATOM 627 C C . GLY A 1 84 ? 9.127 2.514 4.116 1.00 90.12 84 GLY A C 1
ATOM 628 O O . GLY A 1 84 ? 9.685 2.342 3.039 1.00 90.12 84 GLY A O 1
ATOM 629 N N . PHE A 1 85 ? 7.794 2.559 4.224 1.00 91.38 85 PHE A N 1
ATOM 630 C CA . PHE A 1 85 ? 6.905 2.507 3.059 1.00 91.38 85 PHE A CA 1
ATOM 631 C C . PHE A 1 85 ? 6.505 3.908 2.598 1.00 91.38 85 PHE A C 1
ATOM 633 O O . PHE A 1 85 ? 6.029 4.723 3.390 1.00 91.38 85 PHE A O 1
ATOM 640 N N . THR A 1 86 ? 6.648 4.167 1.300 1.00 89.38 86 THR A N 1
ATOM 641 C CA . THR A 1 86 ? 6.260 5.444 0.695 1.00 89.38 86 THR A CA 1
ATOM 642 C C . THR A 1 86 ? 4.752 5.495 0.455 1.00 89.38 86 THR A C 1
ATOM 644 O O . THR A 1 86 ? 4.200 4.687 -0.295 1.00 89.38 86 THR A O 1
ATOM 647 N N . LEU A 1 87 ? 4.084 6.480 1.057 1.00 92.19 87 LEU A N 1
ATOM 648 C CA . LEU A 1 87 ? 2.679 6.790 0.792 1.00 92.19 87 LEU A CA 1
ATOM 649 C C . LEU A 1 87 ? 2.579 8.041 -0.078 1.00 92.19 87 LEU A C 1
ATOM 651 O O . LEU A 1 87 ? 3.297 9.014 0.129 1.00 92.19 87 LEU A O 1
ATOM 655 N N . ASP A 1 88 ? 1.681 8.001 -1.053 1.00 90.88 88 ASP A N 1
ATOM 656 C CA . ASP A 1 88 ? 1.403 9.110 -1.967 1.00 90.88 88 ASP A CA 1
ATOM 657 C C . ASP A 1 88 ? 0.345 10.056 -1.382 1.00 90.88 88 ASP A C 1
ATOM 659 O O . ASP A 1 88 ? 0.429 11.271 -1.537 1.00 90.88 88 ASP A O 1
ATOM 663 N N . ALA A 1 89 ? -0.635 9.497 -0.668 1.00 90.00 89 ALA A N 1
ATOM 664 C CA . ALA A 1 89 ? -1.679 10.248 0.015 1.00 90.00 89 ALA A CA 1
ATOM 665 C C . ALA A 1 89 ? -2.284 9.438 1.169 1.00 90.00 89 ALA A C 1
ATOM 667 O O . ALA A 1 89 ? -2.264 8.206 1.165 1.00 90.00 89 ALA A O 1
ATOM 668 N N . ALA A 1 90 ? -2.878 10.135 2.134 1.00 91.81 90 ALA A N 1
ATOM 669 C CA . ALA A 1 90 ? -3.685 9.536 3.188 1.00 91.81 90 ALA A CA 1
ATOM 670 C C . ALA A 1 90 ? -4.871 10.447 3.527 1.00 91.81 90 ALA A C 1
ATOM 672 O O . ALA A 1 90 ? -4.790 11.670 3.438 1.00 91.81 90 ALA A O 1
ATOM 673 N N . SER A 1 91 ? -5.981 9.828 3.908 1.00 88.25 91 SER A N 1
ATOM 674 C CA . SER A 1 91 ? -7.202 10.470 4.396 1.00 88.25 91 SER A CA 1
ATOM 675 C C . SER A 1 91 ? -7.681 9.745 5.656 1.00 88.25 91 SER A C 1
ATOM 677 O O . SER A 1 91 ? -7.023 8.821 6.118 1.00 88.25 91 SER A O 1
ATOM 679 N N . HIS A 1 92 ? -8.851 10.108 6.186 1.00 85.94 92 HIS A N 1
ATOM 680 C CA . HIS A 1 92 ? -9.455 9.424 7.337 1.00 85.94 92 HIS A CA 1
ATOM 681 C C . HIS A 1 92 ? -9.859 7.956 7.068 1.00 85.94 92 HIS A C 1
ATOM 683 O O . HIS A 1 92 ? -10.033 7.193 8.012 1.00 85.94 92 HIS A O 1
ATOM 689 N N . ARG A 1 93 ? -10.020 7.539 5.799 1.00 92.00 93 ARG A N 1
ATOM 690 C CA . ARG A 1 93 ? -10.475 6.175 5.428 1.00 92.00 93 ARG A CA 1
ATOM 691 C C . ARG A 1 93 ? -9.570 5.442 4.455 1.00 92.00 93 ARG A C 1
ATOM 693 O O . ARG A 1 93 ? -9.523 4.221 4.481 1.00 92.00 93 ARG A O 1
ATOM 700 N N . VAL A 1 94 ? -8.886 6.175 3.587 1.00 94.62 94 VAL A N 1
ATOM 701 C CA . VAL A 1 94 ? -8.110 5.608 2.482 1.00 94.62 94 VAL A CA 1
ATOM 702 C C . VAL A 1 94 ? -6.663 6.054 2.589 1.00 94.62 94 VAL A C 1
ATOM 704 O O . VAL A 1 94 ? -6.406 7.239 2.819 1.00 94.62 94 VAL A O 1
ATOM 707 N N . ILE A 1 95 ? -5.742 5.124 2.355 1.00 96.06 95 ILE A N 1
ATOM 708 C CA . ILE A 1 95 ? -4.327 5.403 2.099 1.00 96.06 95 ILE A CA 1
ATOM 709 C C . ILE A 1 95 ? -3.988 5.039 0.653 1.00 96.06 95 ILE A C 1
ATOM 711 O O . ILE A 1 95 ? -4.578 4.122 0.083 1.00 96.06 95 ILE A O 1
ATOM 715 N N . VAL A 1 96 ? -3.036 5.745 0.054 1.00 95.44 96 VA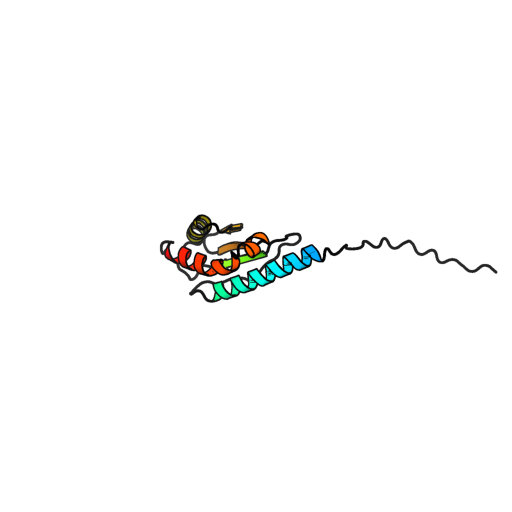L A N 1
ATOM 716 C CA . VAL A 1 96 ? -2.543 5.467 -1.296 1.00 95.44 96 VAL A CA 1
ATOM 717 C C . VAL A 1 96 ? -1.061 5.153 -1.213 1.00 95.44 96 VAL A C 1
ATOM 719 O O . VAL A 1 96 ? -0.266 5.990 -0.789 1.00 95.44 96 VAL A O 1
ATOM 722 N N . VAL A 1 97 ? -0.691 3.946 -1.626 1.00 94.12 97 VAL A N 1
ATOM 723 C CA . VAL A 1 97 ? 0.704 3.502 -1.715 1.00 94.12 97 VAL A CA 1
ATOM 724 C C . VAL A 1 97 ? 1.160 3.613 -3.162 1.00 94.12 97 VAL A C 1
ATOM 726 O O . VAL A 1 97 ? 0.407 3.281 -4.078 1.00 94.12 97 VAL A O 1
ATOM 729 N N . ARG A 1 98 ? 2.394 4.073 -3.368 1.00 93.44 98 ARG A N 1
ATOM 730 C CA . ARG A 1 98 ? 3.032 4.131 -4.685 1.00 93.44 98 ARG A CA 1
ATOM 731 C C . ARG A 1 98 ? 4.109 3.058 -4.773 1.00 93.44 98 ARG A C 1
ATOM 733 O O . ARG A 1 98 ? 4.944 2.975 -3.882 1.00 93.44 98 ARG A O 1
ATOM 740 N N . LEU A 1 99 ? 4.082 2.280 -5.849 1.00 93.75 99 LEU A N 1
ATOM 741 C CA . LEU A 1 99 ? 5.106 1.306 -6.206 1.00 93.75 99 LEU A CA 1
ATOM 742 C C . LEU A 1 99 ? 5.867 1.792 -7.439 1.00 93.75 99 LEU A C 1
ATOM 744 O O . LEU A 1 99 ? 5.268 2.241 -8.418 1.00 93.75 99 LEU A O 1
ATOM 748 N N . THR A 1 100 ? 7.184 1.690 -7.369 1.00 94.25 100 THR A N 1
ATOM 749 C CA . THR A 1 100 ? 8.154 2.064 -8.403 1.00 94.25 100 THR A CA 1
ATOM 750 C C . THR A 1 100 ? 9.022 0.862 -8.777 1.00 94.25 100 THR A C 1
ATOM 752 O O . THR A 1 100 ? 8.913 -0.203 -8.168 1.00 94.25 100 THR A O 1
ATOM 755 N N . GLU A 1 101 ? 9.899 1.004 -9.773 1.00 94.56 101 GLU A N 1
ATOM 756 C CA . GLU A 1 101 ? 10.852 -0.061 -10.114 1.00 94.56 101 GLU A CA 1
ATOM 757 C C . GLU A 1 101 ? 11.801 -0.398 -8.950 1.00 94.56 101 GLU A C 1
ATOM 759 O O . GLU A 1 101 ? 12.095 -1.574 -8.723 1.00 94.56 101 GLU A O 1
ATOM 764 N N . ASP A 1 102 ? 12.229 0.600 -8.174 1.00 93.81 102 ASP A N 1
ATOM 765 C CA . ASP A 1 102 ? 13.098 0.375 -7.015 1.00 93.81 102 ASP A CA 1
ATOM 766 C C . ASP A 1 102 ? 12.378 -0.439 -5.923 1.00 93.81 102 ASP A C 1
ATOM 768 O O . ASP A 1 102 ? 12.960 -1.360 -5.355 1.00 93.81 102 ASP A O 1
ATOM 772 N N . ASP A 1 103 ? 11.071 -0.232 -5.726 1.00 92.75 103 ASP A N 1
ATOM 773 C CA . ASP A 1 103 ? 10.262 -1.046 -4.802 1.00 92.75 103 ASP A CA 1
ATOM 774 C C . ASP A 1 103 ? 10.158 -2.520 -5.229 1.00 92.75 103 ASP A C 1
ATOM 776 O O . ASP A 1 103 ? 9.940 -3.414 -4.400 1.00 92.75 103 ASP A O 1
ATOM 780 N N . ILE A 1 104 ? 10.286 -2.806 -6.528 1.00 93.81 104 ILE A N 1
ATOM 781 C CA . ILE A 1 104 ? 10.380 -4.185 -7.017 1.00 93.81 104 ILE A CA 1
ATOM 782 C C . ILE A 1 104 ? 11.762 -4.746 -6.706 1.00 93.81 104 ILE A C 1
ATOM 784 O O . ILE A 1 104 ? 11.852 -5.861 -6.192 1.00 93.81 104 ILE A O 1
ATOM 788 N N . ARG A 1 105 ? 12.818 -3.976 -6.998 1.00 93.88 105 ARG A N 1
ATOM 789 C CA . ARG A 1 105 ? 14.214 -4.368 -6.764 1.00 93.88 105 ARG A CA 1
ATOM 790 C C . ARG A 1 105 ? 14.464 -4.709 -5.293 1.00 93.88 105 ARG A C 1
ATOM 792 O O . ARG A 1 105 ? 15.109 -5.714 -5.012 1.00 93.88 105 ARG A O 1
ATOM 799 N N . ASP A 1 106 ? 13.861 -3.948 -4.385 1.00 93.50 106 ASP A N 1
ATOM 800 C CA . 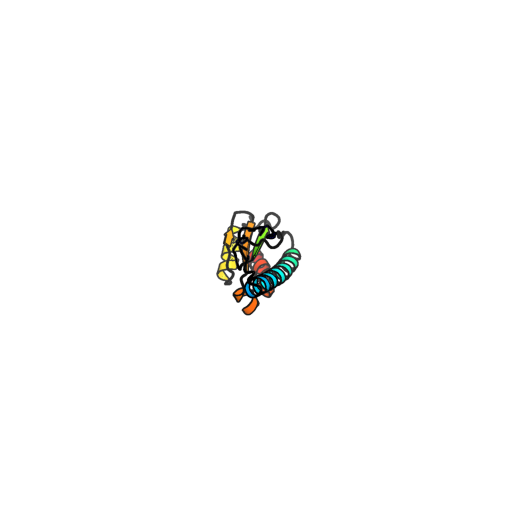ASP A 1 106 ? 13.968 -4.129 -2.931 1.00 93.50 106 ASP A CA 1
ATOM 801 C C . ASP A 1 106 ? 12.925 -5.103 -2.350 1.00 93.50 106 ASP A C 1
ATOM 803 O O . ASP A 1 106 ? 12.785 -5.245 -1.127 1.00 93.50 106 ASP A O 1
ATOM 807 N N . ALA A 1 107 ? 12.151 -5.768 -3.216 1.00 93.31 107 ALA A N 1
ATOM 808 C CA . ALA A 1 107 ? 11.079 -6.691 -2.847 1.00 93.31 107 ALA A CA 1
ATOM 809 C C . ALA A 1 107 ? 10.043 -6.087 -1.867 1.00 93.31 107 ALA A C 1
ATOM 811 O O . ALA A 1 107 ? 9.413 -6.799 -1.078 1.00 93.31 107 ALA A O 1
ATOM 812 N N . THR A 1 108 ? 9.834 -4.768 -1.905 1.00 93.19 108 THR A N 1
ATOM 813 C CA . THR A 1 108 ? 8.897 -4.034 -1.036 1.00 93.19 108 THR A CA 1
ATOM 814 C C . THR A 1 108 ? 7.459 -4.510 -1.234 1.00 93.19 108 THR A C 1
ATOM 816 O O . THR A 1 108 ? 6.733 -4.718 -0.261 1.00 93.19 108 THR A O 1
ATOM 819 N N . HIS A 1 109 ? 7.061 -4.776 -2.481 1.00 91.69 109 HIS A N 1
ATOM 820 C CA . HIS A 1 109 ? 5.728 -5.278 -2.830 1.00 91.69 109 HIS A CA 1
ATOM 821 C C . HIS A 1 109 ? 5.369 -6.610 -2.135 1.00 91.69 109 HIS A C 1
ATOM 823 O O . HIS A 1 109 ? 4.209 -6.812 -1.781 1.00 91.69 109 HIS A O 1
ATOM 829 N N . HIS A 1 110 ? 6.345 -7.482 -1.846 1.00 94.06 110 HIS A N 1
ATOM 830 C CA . HIS A 1 110 ? 6.117 -8.720 -1.084 1.00 94.06 110 HIS A CA 1
ATOM 831 C C . HIS A 1 110 ? 5.857 -8.479 0.408 1.00 94.06 110 HIS A C 1
ATOM 833 O O . HIS A 1 110 ? 5.184 -9.279 1.053 1.00 94.06 110 HIS A O 1
ATOM 839 N N . ARG A 1 111 ? 6.382 -7.384 0.969 1.00 95.06 111 ARG A N 1
ATOM 840 C CA . ARG A 1 111 ? 6.268 -7.055 2.399 1.00 95.06 111 ARG A CA 1
ATOM 841 C C . ARG A 1 111 ? 5.087 -6.135 2.712 1.00 95.06 111 ARG A C 1
ATOM 843 O O . ARG A 1 111 ? 4.769 -5.944 3.884 1.00 95.06 111 ARG A O 1
ATOM 850 N N . LEU A 1 112 ? 4.436 -5.575 1.689 1.00 94.88 112 LEU A N 1
ATOM 851 C CA . LEU A 1 112 ? 3.428 -4.525 1.841 1.00 94.88 112 LEU A CA 1
ATOM 852 C C . LEU A 1 112 ? 2.220 -4.965 2.683 1.00 94.88 112 LEU A C 1
ATOM 854 O O . LEU A 1 112 ? 1.829 -4.250 3.602 1.00 94.88 112 LEU A O 1
ATOM 858 N N . ALA A 1 113 ? 1.664 -6.150 2.416 1.00 96.00 113 ALA A N 1
ATOM 859 C CA . ALA A 1 113 ? 0.511 -6.665 3.159 1.00 96.00 113 ALA A CA 1
ATOM 860 C C . ALA A 1 113 ? 0.843 -6.916 4.641 1.00 96.00 113 ALA A C 1
ATOM 862 O O . ALA A 1 113 ? 0.110 -6.480 5.525 1.00 96.00 113 ALA A O 1
ATOM 863 N N . SER A 1 114 ? 1.990 -7.541 4.929 1.00 96.12 114 SER A N 1
ATOM 864 C CA . SER A 1 114 ? 2.439 -7.775 6.307 1.00 96.12 114 SER A CA 1
ATOM 865 C C . SER A 1 114 ? 2.706 -6.467 7.052 1.00 96.12 114 SER A C 1
ATOM 867 O O . SER A 1 114 ? 2.343 -6.328 8.218 1.00 96.12 114 SER A O 1
ATOM 869 N N . ALA A 1 115 ? 3.309 -5.481 6.383 1.00 95.69 115 ALA A N 1
ATOM 870 C CA . ALA A 1 115 ? 3.525 -4.163 6.965 1.00 95.69 115 ALA A CA 1
ATOM 871 C C . ALA A 1 115 ? 2.200 -3.463 7.289 1.00 95.69 115 ALA A C 1
ATOM 873 O O . ALA A 1 115 ? 2.064 -2.912 8.382 1.00 95.69 115 ALA A O 1
ATOM 874 N N . LEU A 1 116 ? 1.217 -3.548 6.386 1.00 96.44 116 LEU A N 1
ATOM 875 C CA . LEU A 1 116 ? -0.118 -2.998 6.598 1.00 96.44 116 LEU A CA 1
ATOM 876 C C . LEU A 1 116 ? -0.818 -3.665 7.782 1.00 96.44 116 LEU A C 1
ATOM 878 O O . LEU A 1 116 ? -1.359 -2.971 8.636 1.00 96.44 116 LEU A O 1
ATOM 882 N N . GLN A 1 117 ? -0.757 -4.992 7.884 1.00 96.00 117 GLN A N 1
ATOM 883 C CA . GLN A 1 117 ? -1.331 -5.727 9.010 1.00 96.00 117 GLN A CA 1
ATOM 884 C C . GLN A 1 117 ? -0.713 -5.293 10.349 1.00 96.00 117 GLN A C 1
ATOM 886 O O . GLN A 1 117 ? -1.429 -5.006 11.308 1.00 96.00 117 GLN A O 1
ATOM 891 N N . LEU A 1 118 ? 0.616 -5.164 10.406 1.00 95.88 118 LEU A N 1
ATOM 892 C CA . LEU A 1 118 ? 1.312 -4.674 11.597 1.00 95.88 118 LEU A CA 1
ATOM 893 C C . LEU A 1 118 ? 0.972 -3.213 11.917 1.00 95.88 118 LEU A C 1
ATOM 895 O O . LEU A 1 118 ? 0.898 -2.845 13.089 1.00 95.88 118 LEU A O 1
ATOM 899 N N . ALA A 1 119 ? 0.783 -2.372 10.899 1.00 95.62 119 ALA A N 1
ATOM 900 C CA . ALA A 1 119 ? 0.356 -0.990 11.078 1.00 95.62 119 ALA A CA 1
ATOM 901 C C . ALA A 1 119 ? -1.070 -0.923 11.647 1.00 95.62 119 ALA A C 1
ATOM 903 O O . ALA A 1 119 ? -1.294 -0.219 12.627 1.00 95.62 119 ALA A O 1
ATOM 904 N N . LEU A 1 120 ? -1.997 -1.730 11.122 1.00 95.00 120 LEU A N 1
ATOM 905 C CA . LEU A 1 120 ? -3.369 -1.848 11.626 1.00 95.00 120 LEU A CA 1
ATOM 906 C C . LEU A 1 120 ? -3.432 -2.320 13.083 1.00 95.00 120 LEU A C 1
ATOM 908 O O . LEU A 1 120 ? -4.336 -1.919 13.812 1.00 95.00 120 LEU A O 1
ATOM 912 N N . TRP A 1 121 ? -2.499 -3.163 13.526 1.00 92.50 121 TRP A N 1
ATOM 913 C CA . TRP A 1 121 ? -2.401 -3.570 14.933 1.00 92.50 121 TRP A CA 1
ATOM 914 C C . TRP A 1 121 ? -1.796 -2.496 15.836 1.00 92.50 121 TRP A C 1
ATOM 916 O O . TRP A 1 121 ? -2.174 -2.401 17.000 1.00 92.50 121 TRP A O 1
ATOM 926 N N . ALA A 1 122 ? -0.859 -1.702 15.318 1.00 90.31 122 ALA A N 1
ATOM 927 C CA . ALA A 1 122 ? -0.208 -0.637 16.074 1.00 90.31 122 ALA A CA 1
ATOM 928 C C . ALA A 1 122 ? -1.079 0.625 16.210 1.00 90.31 122 ALA A C 1
ATOM 930 O O . ALA A 1 122 ? -0.855 1.421 17.122 1.00 90.31 122 ALA A O 1
ATOM 931 N N . SER A 1 123 ? -2.046 0.826 15.313 1.00 90.06 123 SER A N 1
ATOM 932 C CA . SER A 1 123 ? -2.965 1.964 15.365 1.00 90.06 123 SER A CA 1
ATOM 933 C C . SER A 1 123 ? -4.103 1.730 16.372 1.00 90.06 123 SER A C 1
ATOM 935 O O . SER A 1 123 ? -4.675 0.636 16.410 1.00 90.06 123 SER A O 1
ATOM 937 N N . PRO A 1 124 ? -4.467 2.739 17.185 1.00 84.06 124 PRO A N 1
ATOM 938 C CA . PRO A 1 124 ? -5.572 2.626 18.132 1.00 84.06 124 PRO A CA 1
ATOM 939 C C . PRO A 1 124 ? -6.918 2.388 17.428 1.00 84.06 124 PRO A C 1
ATOM 941 O O . PRO A 1 124 ? -7.102 2.700 16.251 1.00 84.06 124 PRO A O 1
ATOM 944 N N . ALA A 1 125 ? -7.856 1.763 18.147 1.00 81.94 125 ALA A N 1
ATOM 945 C CA . ALA A 1 125 ? -9.245 1.647 17.697 1.00 81.94 125 ALA A CA 1
ATOM 946 C C . ALA A 1 125 ? -9.929 2.994 17.881 1.00 81.94 125 ALA A C 1
ATOM 948 O O . ALA A 1 125 ? -9.779 3.591 18.949 1.00 81.94 125 ALA A O 1
ATOM 949 N N . ASN A 1 126 ? -10.676 3.419 16.868 1.00 67.56 126 ASN A N 1
ATOM 950 C CA . ASN A 1 126 ? -11.640 4.504 17.002 1.00 67.56 126 ASN A CA 1
ATOM 951 C C . ASN A 1 126 ? -13.014 3.963 17.390 1.00 67.56 126 ASN A C 1
ATOM 953 O O . ASN A 1 126 ? -13.356 2.843 16.944 1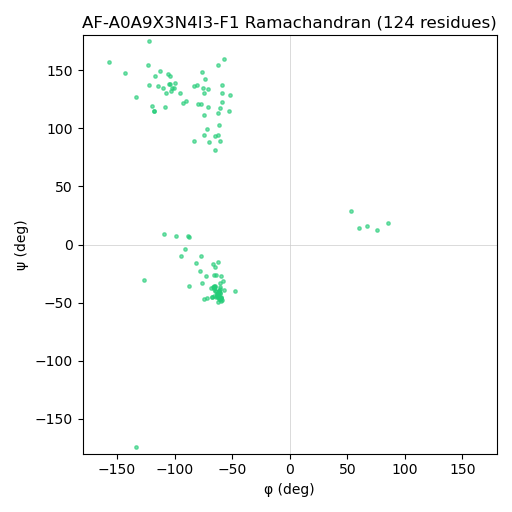.00 67.56 126 ASN A O 1
#